Protein AF-A0A742GAX6-F1 (afdb_monomer_lite)

Organism: NCBI:txid224729

Sequence (116 aa):
PYIIIKHEAFSWLRDKNPEGYVVYYNQPGDSVDEFVYFFDMLSTYQILTEGKPIVLRHCHIHPNENAIHHFERAKKKYSTDWLLGEDERLFLKIDFDKTDKIVVEYNLEQIGMEQR

Structure (mmCIF, N/CA/C/O backbone):
data_AF-A0A742GAX6-F1
#
_entry.id   AF-A0A742GAX6-F1
#
loop_
_atom_site.group_PDB
_atom_site.id
_atom_site.type_symbol
_atom_site.label_atom_id
_atom_site.label_alt_id
_atom_site.label_comp_id
_atom_site.label_asym_id
_atom_site.label_entity_id
_atom_site.label_seq_id
_atom_site.pdbx_PDB_ins_code
_atom_site.Cartn_x
_atom_site.Cartn_y
_atom_site.Cartn_z
_atom_site.occupancy
_atom_site.B_iso_or_equiv
_atom_site.auth_seq_id
_atom_site.auth_comp_id
_atom_site.auth_asym_id
_atom_site.auth_atom_id
_atom_site.pdbx_PDB_model_num
ATOM 1 N N . PRO A 1 1 ? -2.054 0.344 -13.235 1.00 68.62 1 PRO A N 1
ATOM 2 C CA . PRO A 1 1 ? -3.439 -0.039 -12.848 1.00 68.62 1 PRO A CA 1
ATOM 3 C C . PRO A 1 1 ? -3.406 -0.732 -11.480 1.00 68.62 1 PRO A C 1
ATOM 5 O O . PRO A 1 1 ? -2.361 -1.281 -11.136 1.00 68.62 1 PRO A O 1
ATOM 8 N N . TYR A 1 2 ? -4.485 -0.696 -10.697 1.00 75.25 2 TYR A N 1
ATOM 9 C CA . TYR A 1 2 ? -4.526 -1.330 -9.374 1.00 75.25 2 TYR A CA 1
ATOM 10 C C . TYR A 1 2 ? -5.859 -2.041 -9.141 1.00 75.25 2 TYR A C 1
ATOM 12 O O . TYR A 1 2 ? -6.889 -1.641 -9.683 1.00 75.25 2 TYR A O 1
ATOM 20 N N . ILE A 1 3 ? -5.827 -3.102 -8.339 1.00 81.06 3 ILE A N 1
ATOM 21 C CA . ILE A 1 3 ? -7.019 -3.841 -7.912 1.00 81.06 3 ILE A CA 1
ATOM 22 C C . ILE A 1 3 ? -7.002 -3.895 -6.394 1.00 81.06 3 ILE A C 1
ATOM 24 O O . ILE A 1 3 ? -6.006 -4.305 -5.805 1.00 81.06 3 ILE A O 1
ATOM 28 N N . ILE A 1 4 ? -8.107 -3.496 -5.773 1.00 83.44 4 ILE A N 1
ATOM 29 C CA . ILE A 1 4 ? -8.282 -3.526 -4.322 1.00 83.44 4 ILE A CA 1
ATOM 30 C C . ILE A 1 4 ? -9.317 -4.591 -4.011 1.00 83.44 4 ILE A C 1
ATOM 32 O O . ILE A 1 4 ? -10.447 -4.527 -4.493 1.00 83.44 4 ILE A O 1
ATOM 36 N N . ILE A 1 5 ? -8.927 -5.568 -3.203 1.00 82.50 5 ILE A N 1
ATOM 37 C CA . ILE A 1 5 ? -9.797 -6.643 -2.746 1.00 82.50 5 ILE A CA 1
ATOM 38 C C . ILE A 1 5 ? -9.988 -6.471 -1.247 1.00 82.50 5 ILE A C 1
ATOM 40 O O . ILE A 1 5 ? -9.044 -6.618 -0.473 1.00 82.50 5 ILE A O 1
ATOM 44 N N . LYS A 1 6 ? -11.2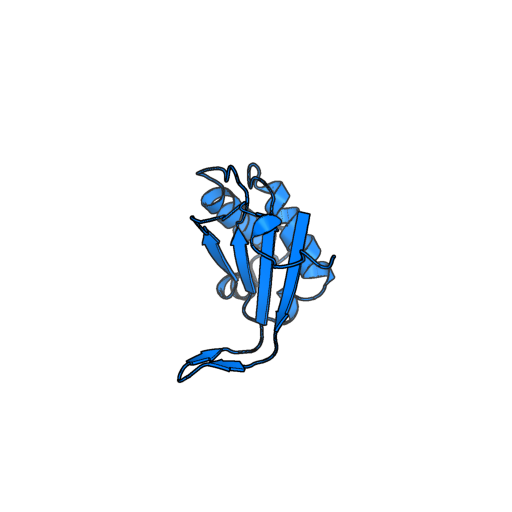18 -6.166 -0.837 1.00 84.75 6 LYS A N 1
ATOM 45 C CA . LYS A 1 6 ? -11.626 -6.249 0.564 1.00 84.75 6 LYS A CA 1
ATOM 46 C C . LYS A 1 6 ? -11.972 -7.696 0.879 1.00 84.75 6 LYS A C 1
ATOM 48 O O . LYS A 1 6 ? -12.739 -8.308 0.136 1.00 84.75 6 LYS A O 1
ATOM 53 N N . HIS A 1 7 ? -11.445 -8.222 1.974 1.00 81.94 7 HIS A N 1
ATOM 54 C CA . HIS A 1 7 ? -11.836 -9.535 2.468 1.00 81.94 7 HIS A CA 1
ATOM 55 C C . HIS A 1 7 ? -12.304 -9.445 3.915 1.00 81.94 7 HIS A C 1
ATOM 57 O O . HIS A 1 7 ? -11.761 -8.694 4.728 1.00 81.94 7 HIS A O 1
ATOM 63 N N . GLU A 1 8 ? -13.327 -10.230 4.232 1.00 83.25 8 GLU A N 1
ATOM 64 C CA . GLU A 1 8 ? -13.772 -10.414 5.607 1.00 83.25 8 GLU A CA 1
ATOM 65 C C . GLU A 1 8 ? -12.781 -11.299 6.370 1.00 83.25 8 GLU A C 1
ATOM 67 O O . GLU A 1 8 ? -11.874 -11.907 5.790 1.00 83.25 8 GLU A O 1
ATOM 72 N N . ALA A 1 9 ? -12.928 -11.340 7.692 1.00 84.25 9 ALA A N 1
ATOM 73 C CA . ALA A 1 9 ? -12.105 -12.199 8.524 1.00 84.25 9 ALA A CA 1
ATOM 74 C C . ALA A 1 9 ? -12.366 -13.662 8.150 1.00 84.25 9 ALA A C 1
ATOM 76 O O . ALA A 1 9 ? -13.510 -14.120 8.158 1.00 84.25 9 ALA A O 1
ATOM 77 N N . PHE A 1 10 ? -11.305 -14.403 7.842 1.00 80.19 10 PHE A N 1
ATOM 78 C CA . PHE A 1 10 ? -11.408 -15.810 7.482 1.00 80.19 10 PHE A CA 1
ATOM 79 C C . PHE A 1 10 ? -10.400 -16.637 8.272 1.00 80.19 10 PHE A C 1
ATOM 81 O O . PHE A 1 10 ? -9.269 -16.231 8.531 1.00 80.19 10 PHE A O 1
ATOM 88 N N . SER A 1 11 ? -10.815 -17.831 8.674 1.00 77.94 11 SER A N 1
ATOM 89 C CA . SER A 1 11 ? -9.922 -18.813 9.277 1.00 77.94 11 SER A CA 1
ATOM 90 C C . SER A 1 11 ? -9.574 -19.857 8.230 1.00 77.94 11 SER A C 1
ATOM 92 O O . SER A 1 11 ? -10.449 -20.626 7.825 1.00 77.94 11 SER A O 1
ATOM 94 N N . TRP A 1 12 ? -8.314 -19.893 7.799 1.00 70.06 12 TRP A N 1
ATOM 95 C CA . TRP A 1 12 ? -7.823 -20.970 6.947 1.00 70.06 12 TRP A CA 1
ATOM 96 C C . TRP A 1 12 ? -6.990 -21.922 7.796 1.00 70.06 12 TRP A C 1
ATOM 98 O O . TRP A 1 12 ? -5.981 -21.547 8.395 1.00 70.06 12 TRP A O 1
ATOM 108 N N . LEU A 1 13 ? -7.440 -23.171 7.879 1.00 77.62 13 LEU A N 1
ATOM 109 C CA . LEU A 1 13 ? -6.826 -24.209 8.702 1.00 77.62 13 LEU A CA 1
ATOM 110 C C . LEU A 1 13 ? -6.777 -23.838 10.206 1.00 77.62 13 LEU A C 1
ATOM 112 O O . LEU A 1 13 ? -7.780 -23.983 10.902 1.00 77.62 13 LEU A O 1
ATOM 116 N N . ARG A 1 14 ? -5.625 -23.370 10.711 1.00 69.81 14 ARG A N 1
ATOM 117 C CA . ARG A 1 14 ? -5.397 -22.921 12.101 1.00 69.81 14 ARG A CA 1
ATOM 118 C C . ARG A 1 14 ? -5.060 -21.424 12.187 1.00 69.81 14 ARG A C 1
ATOM 120 O O . ARG A 1 14 ? -4.900 -20.901 13.286 1.00 69.81 14 ARG A O 1
ATOM 127 N N . ASP A 1 15 ? -4.965 -20.746 11.048 1.00 71.31 15 ASP A N 1
ATOM 128 C CA . ASP A 1 15 ? -4.543 -19.355 10.964 1.00 71.31 15 ASP A CA 1
ATOM 129 C C . ASP A 1 15 ? -5.770 -18.442 10.848 1.00 71.31 15 ASP A C 1
ATOM 131 O O . ASP A 1 15 ? -6.576 -18.558 9.917 1.00 71.31 15 ASP A O 1
ATOM 135 N N . LYS A 1 16 ? -5.968 -17.580 11.852 1.00 75.00 16 LYS A N 1
ATOM 136 C CA . LYS A 1 16 ? -7.041 -16.580 11.845 1.00 75.00 16 LYS A CA 1
ATOM 137 C C . LYS A 1 16 ? -6.529 -15.343 11.126 1.00 75.00 16 LYS A C 1
ATOM 139 O O . LYS A 1 16 ? -5.778 -14.567 11.709 1.00 75.00 16 LYS A O 1
ATOM 144 N N . ASN A 1 17 ? -6.989 -15.152 9.897 1.00 78.38 17 ASN A N 1
ATOM 145 C CA . ASN A 1 17 ? -6.691 -13.960 9.127 1.00 78.38 17 ASN A CA 1
ATOM 146 C C . ASN A 1 17 ? -7.769 -12.909 9.431 1.00 78.38 17 ASN A C 1
ATOM 148 O O . ASN A 1 17 ? -8.955 -13.162 9.188 1.00 78.38 17 ASN A O 1
ATOM 152 N N . PRO A 1 18 ? -7.399 -11.763 10.029 1.00 78.38 18 PRO A N 1
ATOM 153 C CA . PRO A 1 18 ? -8.345 -10.684 10.292 1.00 78.38 18 PRO A CA 1
ATOM 154 C C . PRO A 1 18 ? -8.887 -10.111 8.977 1.00 78.38 18 PRO A C 1
ATOM 156 O O . PRO A 1 18 ? -8.292 -10.297 7.920 1.00 78.38 18 PRO A O 1
ATOM 159 N N . GLU A 1 19 ? -10.016 -9.407 9.038 1.00 84.25 19 GLU A N 1
ATOM 160 C CA . GLU A 1 19 ? -10.512 -8.655 7.883 1.00 84.25 19 GLU A CA 1
ATOM 161 C C . GLU A 1 19 ? -9.486 -7.608 7.436 1.00 84.25 19 GLU A C 1
ATOM 163 O O . GLU A 1 19 ? -8.786 -7.015 8.264 1.00 84.25 19 GLU A O 1
ATOM 168 N N . GLY A 1 20 ? -9.394 -7.377 6.132 1.00 85.31 20 GLY A N 1
ATOM 169 C CA . GLY A 1 20 ? -8.325 -6.564 5.578 1.00 85.31 20 GLY A CA 1
ATOM 170 C C . GLY A 1 20 ? -8.493 -6.251 4.103 1.00 85.31 20 GLY A C 1
ATOM 171 O O . GLY A 1 20 ? -9.524 -6.530 3.479 1.00 85.31 20 GLY A O 1
ATOM 172 N N . TYR A 1 21 ? -7.447 -5.645 3.560 1.00 83.44 21 TYR A N 1
ATOM 173 C CA . TYR A 1 21 ? -7.369 -5.247 2.166 1.00 83.44 21 TYR A CA 1
ATOM 174 C C . TYR A 1 21 ? -6.143 -5.872 1.512 1.00 83.44 21 TYR A C 1
ATOM 176 O O . TYR A 1 21 ? -5.038 -5.801 2.040 1.00 83.44 21 TYR A O 1
ATOM 184 N N . VAL A 1 22 ? -6.323 -6.442 0.326 1.00 81.62 22 VAL A N 1
ATOM 185 C CA . VAL A 1 22 ? -5.220 -6.866 -0.539 1.00 81.62 22 VAL A CA 1
ATOM 186 C C . VAL A 1 22 ? -5.228 -5.975 -1.763 1.00 81.62 22 VAL A C 1
ATOM 188 O O . VAL A 1 22 ? -6.223 -5.919 -2.488 1.00 81.62 22 VAL A O 1
ATOM 191 N N . VAL A 1 23 ? -4.124 -5.273 -1.993 1.00 82.12 23 VAL A N 1
ATOM 192 C CA . VAL A 1 23 ? -3.979 -4.384 -3.140 1.00 82.12 23 VAL A CA 1
ATOM 193 C C . VAL A 1 23 ? -2.947 -4.943 -4.098 1.00 82.12 23 VAL A C 1
ATOM 195 O O . VAL A 1 23 ? -1.772 -5.055 -3.763 1.00 82.12 23 VAL A O 1
ATOM 198 N N . TYR A 1 24 ? -3.387 -5.258 -5.311 1.00 81.81 24 TYR A N 1
ATOM 199 C CA . TYR A 1 24 ? -2.502 -5.618 -6.409 1.00 81.81 24 TYR A CA 1
ATOM 200 C C . TYR A 1 24 ? -2.089 -4.350 -7.133 1.00 81.81 24 TYR A C 1
ATOM 202 O O . TYR A 1 24 ? -2.892 -3.710 -7.819 1.00 81.81 24 TYR A O 1
ATOM 210 N N . TYR A 1 25 ? -0.828 -3.987 -6.956 1.00 81.31 25 TYR A N 1
ATOM 211 C CA . TYR A 1 25 ? -0.236 -2.804 -7.544 1.00 81.31 25 TYR A CA 1
ATOM 212 C C . TYR A 1 25 ? 0.557 -3.207 -8.789 1.00 81.31 25 TYR A C 1
ATOM 214 O O . TYR A 1 25 ? 1.589 -3.871 -8.699 1.00 81.31 25 TYR A O 1
ATOM 222 N N . ASN A 1 26 ? 0.047 -2.824 -9.962 1.00 78.50 26 ASN A N 1
ATOM 223 C CA . ASN A 1 26 ? 0.660 -3.094 -11.264 1.00 78.50 26 ASN A CA 1
ATOM 224 C C . ASN A 1 26 ? 1.164 -1.789 -11.900 1.00 78.50 26 ASN A C 1
ATOM 226 O O . ASN A 1 26 ? 0.724 -1.399 -12.981 1.00 78.50 26 ASN A O 1
ATOM 230 N N . GLN A 1 27 ? 2.005 -1.055 -11.177 1.00 78.19 27 GLN A N 1
ATOM 231 C CA . GLN A 1 27 ? 2.772 0.078 -11.704 1.00 78.19 27 GLN A CA 1
ATOM 232 C C . GLN A 1 27 ? 4.261 -0.195 -11.465 1.00 78.19 27 GLN A C 1
ATOM 234 O O . GLN A 1 27 ? 4.574 -0.934 -10.531 1.00 78.19 27 GLN A O 1
ATOM 239 N N . PRO A 1 28 ? 5.172 0.379 -12.268 1.00 75.38 28 PRO A N 1
ATOM 240 C CA . PRO A 1 28 ? 6.605 0.076 -12.210 1.00 75.38 28 PRO A CA 1
ATOM 241 C C . PRO A 1 28 ? 7.275 0.465 -10.882 1.00 75.38 28 PRO A C 1
ATOM 243 O O . PRO A 1 28 ? 8.342 -0.063 -10.561 1.00 75.38 28 PRO A O 1
ATOM 246 N N . GLY A 1 29 ? 6.655 1.352 -10.092 1.00 75.44 29 GLY A N 1
ATOM 247 C CA . GLY A 1 29 ? 7.220 1.832 -8.829 1.00 75.44 29 GLY A CA 1
ATOM 248 C C . GLY A 1 29 ? 8.484 2.663 -9.047 1.00 75.44 29 GLY A C 1
ATOM 249 O O . GLY A 1 29 ? 9.407 2.629 -8.228 1.00 75.44 29 GLY A O 1
ATOM 250 N N . ASP A 1 30 ? 8.546 3.368 -10.175 1.00 79.56 30 ASP A N 1
ATOM 251 C CA . ASP A 1 30 ? 9.740 4.088 -10.611 1.00 79.56 30 ASP A CA 1
ATOM 252 C C . ASP A 1 30 ? 9.918 5.403 -9.849 1.00 79.56 30 ASP A C 1
ATOM 254 O O . ASP A 1 30 ? 11.033 5.884 -9.671 1.00 79.56 30 ASP A O 1
ATOM 258 N N . SER A 1 31 ? 8.822 5.961 -9.329 1.00 82.12 31 SER A N 1
ATOM 259 C CA . SER A 1 31 ? 8.833 7.242 -8.630 1.00 82.12 31 SER A CA 1
ATOM 260 C C . SER A 1 31 ? 8.109 7.199 -7.287 1.00 82.12 31 SER A C 1
ATOM 262 O O . SER A 1 31 ? 7.074 6.561 -7.118 1.00 82.12 31 SER A O 1
ATOM 264 N N . VAL A 1 32 ? 8.634 7.965 -6.326 1.00 84.25 32 VAL A N 1
ATOM 265 C CA . VAL A 1 32 ? 8.025 8.170 -4.997 1.00 84.25 32 VAL A CA 1
ATOM 266 C C . VAL A 1 32 ? 6.617 8.759 -5.123 1.00 84.25 32 VAL A C 1
ATOM 268 O O . VAL A 1 32 ? 5.712 8.355 -4.400 1.00 84.25 32 VAL A O 1
ATOM 271 N N . ASP A 1 33 ? 6.424 9.693 -6.055 1.00 84.06 33 ASP A N 1
ATOM 272 C CA . ASP A 1 33 ? 5.142 10.370 -6.260 1.00 84.06 33 ASP A CA 1
ATOM 273 C C . ASP A 1 33 ? 4.023 9.400 -6.667 1.00 84.06 33 ASP A C 1
ATOM 275 O O . ASP A 1 33 ? 2.902 9.548 -6.194 1.00 84.06 33 ASP A O 1
ATOM 279 N N . GLU A 1 34 ? 4.311 8.346 -7.440 1.00 83.62 34 GLU A N 1
ATOM 280 C CA . GLU A 1 34 ? 3.299 7.340 -7.804 1.00 83.62 34 GLU A CA 1
ATOM 281 C C . GLU A 1 34 ? 2.699 6.646 -6.575 1.00 83.62 34 GLU A C 1
ATOM 283 O O . GLU A 1 34 ? 1.496 6.380 -6.517 1.00 83.62 34 GLU A O 1
ATOM 288 N N . PHE A 1 35 ? 3.534 6.367 -5.573 1.00 83.56 35 PHE A N 1
ATOM 289 C CA . PHE A 1 35 ? 3.091 5.783 -4.313 1.00 83.56 35 PHE A CA 1
ATOM 290 C C . PHE A 1 35 ? 2.348 6.803 -3.442 1.00 83.56 35 PHE A C 1
ATOM 292 O O . PHE A 1 35 ? 1.386 6.436 -2.774 1.00 83.56 35 PHE A O 1
ATOM 299 N N . VAL A 1 36 ? 2.732 8.084 -3.486 1.00 84.62 36 VAL A N 1
ATOM 300 C CA . VAL A 1 36 ? 2.001 9.174 -2.811 1.00 84.62 36 VAL A CA 1
ATOM 301 C C . VAL A 1 36 ? 0.583 9.298 -3.371 1.00 84.62 36 VAL A C 1
ATOM 303 O O . VAL A 1 36 ? -0.368 9.299 -2.593 1.00 84.62 36 VAL A O 1
ATOM 306 N N . TYR A 1 37 ? 0.419 9.304 -4.699 1.00 84.69 37 TYR A N 1
ATOM 307 C CA . TYR A 1 37 ? -0.904 9.289 -5.338 1.00 84.69 37 TYR A CA 1
ATOM 308 C C . TYR A 1 37 ? -1.712 8.045 -4.965 1.00 84.69 37 TYR A C 1
ATOM 310 O O . TYR A 1 37 ? -2.923 8.113 -4.763 1.00 84.69 37 TYR A O 1
ATOM 318 N N . PHE A 1 38 ? -1.050 6.895 -4.860 1.00 82.75 38 PHE A N 1
ATOM 319 C CA . PHE A 1 38 ? -1.703 5.671 -4.425 1.00 82.75 38 PHE A CA 1
ATOM 320 C C . PHE A 1 38 ? -2.222 5.770 -2.980 1.00 82.75 38 PHE A C 1
ATOM 322 O O . PHE A 1 38 ? -3.358 5.375 -2.717 1.00 82.75 38 PHE A O 1
ATOM 329 N N . PHE A 1 39 ? -1.441 6.335 -2.055 1.00 82.50 39 PHE A N 1
ATOM 330 C CA . PHE A 1 39 ? -1.896 6.573 -0.682 1.00 82.50 39 PHE A CA 1
ATOM 331 C C . PHE A 1 39 ? -3.038 7.584 -0.613 1.00 82.50 39 PHE A C 1
ATOM 333 O O . PHE A 1 39 ? -4.009 7.336 0.096 1.00 82.50 39 PHE A O 1
ATOM 340 N N . ASP A 1 40 ? -2.969 8.665 -1.388 1.00 82.75 40 ASP A N 1
ATOM 341 C CA . ASP A 1 40 ? -4.053 9.647 -1.491 1.00 82.75 40 ASP A CA 1
ATOM 342 C C . ASP A 1 40 ? -5.372 8.998 -1.926 1.00 82.75 40 ASP A C 1
ATOM 344 O O . ASP A 1 40 ? -6.436 9.194 -1.328 1.00 82.75 40 ASP A O 1
ATOM 348 N N . MET A 1 41 ? -5.276 8.100 -2.902 1.00 82.81 41 MET A N 1
ATOM 349 C CA . MET A 1 41 ? -6.419 7.333 -3.348 1.00 82.81 41 MET A CA 1
ATOM 350 C C . MET A 1 41 ? -6.937 6.401 -2.242 1.00 82.81 41 MET A C 1
ATOM 352 O O . MET A 1 41 ? -8.138 6.381 -1.982 1.00 82.81 41 MET A O 1
ATOM 356 N N . LEU A 1 42 ? -6.071 5.643 -1.554 1.00 81.94 42 LEU A N 1
ATOM 357 C CA . LEU A 1 42 ? -6.495 4.790 -0.432 1.00 81.94 42 LEU A CA 1
ATOM 358 C C . LEU A 1 42 ? -7.157 5.600 0.696 1.00 81.94 42 LEU A C 1
ATOM 360 O O . LEU A 1 42 ? -8.107 5.122 1.320 1.00 81.94 42 LEU A O 1
ATOM 364 N N . SER A 1 43 ? -6.673 6.820 0.935 1.00 80.81 43 SER A N 1
ATOM 365 C CA . SER A 1 43 ? -7.255 7.777 1.879 1.00 80.81 43 SER A CA 1
ATOM 366 C C . SER A 1 43 ? -8.662 8.193 1.450 1.00 80.81 43 SER A C 1
ATOM 368 O O . SER A 1 43 ? -9.596 8.150 2.25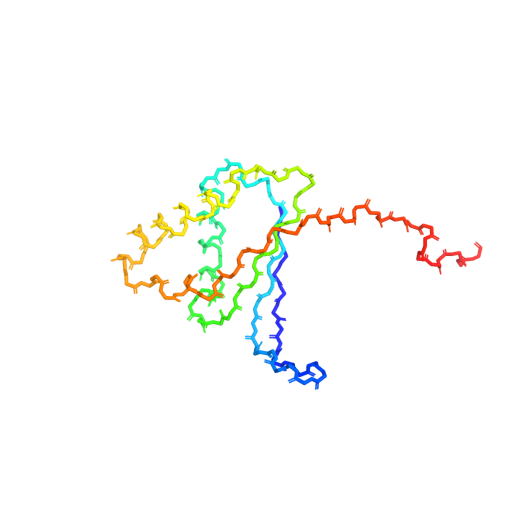0 1.00 80.81 43 SER A O 1
ATOM 370 N N . THR A 1 44 ? -8.848 8.481 0.158 1.00 82.81 44 THR A N 1
ATOM 371 C CA . THR A 1 44 ? -10.149 8.840 -0.430 1.00 82.81 44 THR A CA 1
ATOM 372 C C . THR A 1 44 ? -11.202 7.745 -0.227 1.00 82.81 44 THR A C 1
ATOM 374 O O . THR A 1 44 ? -12.362 8.047 0.045 1.00 82.81 44 THR A O 1
ATOM 377 N N . TYR A 1 45 ? -10.811 6.468 -0.288 1.00 79.31 45 TYR A N 1
ATOM 378 C CA . TYR A 1 45 ? -11.708 5.339 -0.002 1.00 79.31 45 TYR A CA 1
ATOM 379 C C . TYR A 1 45 ? -11.849 5.009 1.494 1.00 79.31 45 TYR A C 1
ATOM 381 O O . TYR A 1 45 ? -12.448 3.990 1.831 1.00 79.31 45 TYR A O 1
ATOM 389 N N . GLN A 1 46 ? -11.289 5.827 2.392 1.00 77.06 46 GLN A N 1
ATOM 390 C CA . GLN A 1 46 ? -11.228 5.597 3.844 1.00 77.06 46 GLN A CA 1
ATOM 391 C C . GLN A 1 46 ? -10.521 4.291 4.256 1.00 77.06 46 GLN A C 1
ATOM 393 O O . GLN A 1 46 ? -10.564 3.900 5.422 1.00 77.06 46 GLN A O 1
ATOM 398 N N . ILE A 1 47 ? -9.801 3.647 3.332 1.00 79.88 47 ILE A N 1
ATOM 399 C CA . ILE A 1 47 ? -9.103 2.377 3.566 1.00 79.88 47 ILE A CA 1
ATOM 400 C C . ILE A 1 47 ? -7.954 2.577 4.561 1.00 79.88 47 ILE A C 1
ATOM 402 O O . ILE A 1 47 ? -7.757 1.749 5.450 1.00 79.88 47 ILE A O 1
ATOM 406 N N . LEU A 1 48 ? -7.222 3.694 4.444 1.00 73.75 48 LEU A N 1
ATOM 407 C CA . LEU A 1 48 ? -6.176 4.058 5.408 1.00 73.75 48 LEU A CA 1
ATOM 408 C C . LEU A 1 48 ? -6.770 4.345 6.792 1.00 73.75 48 LEU A C 1
ATOM 410 O O . LEU A 1 48 ? -6.222 3.898 7.794 1.00 73.75 48 LEU A O 1
ATOM 414 N N . THR A 1 49 ? -7.912 5.033 6.854 1.00 71.25 49 THR A N 1
ATOM 415 C CA . THR A 1 49 ? -8.558 5.450 8.110 1.00 71.25 49 THR A CA 1
ATOM 416 C C . THR A 1 49 ? -9.215 4.291 8.865 1.00 71.25 49 THR A C 1
ATOM 418 O O . THR A 1 49 ? -9.299 4.329 10.089 1.00 71.25 49 THR A O 1
ATOM 421 N N . GLU A 1 50 ? -9.644 3.228 8.175 1.00 71.75 50 GLU A N 1
ATOM 422 C CA . GLU A 1 50 ? -10.212 2.031 8.816 1.00 71.75 50 GLU A CA 1
ATOM 423 C C . GLU A 1 50 ? -9.205 1.278 9.705 1.00 71.75 50 GLU A C 1
ATOM 425 O O . GLU A 1 50 ? -9.608 0.437 10.511 1.00 71.75 50 GLU A O 1
ATOM 430 N N . GLY A 1 51 ? -7.899 1.547 9.572 1.00 69.50 51 GLY A N 1
ATOM 431 C CA . GLY A 1 51 ? -6.862 0.943 10.414 1.00 69.50 51 GLY A CA 1
ATOM 432 C C . GLY A 1 51 ? -6.772 -0.582 10.284 1.00 69.50 51 GLY A C 1
ATOM 433 O O . GLY A 1 51 ? -6.270 -1.257 11.194 1.00 69.50 51 GLY A O 1
ATOM 434 N N . LYS A 1 52 ? -7.282 -1.131 9.178 1.00 78.75 52 LYS A N 1
ATOM 435 C CA . LYS A 1 52 ? -7.234 -2.554 8.832 1.00 78.75 52 LYS A CA 1
ATOM 436 C C . LYS A 1 52 ? -5.887 -2.903 8.194 1.00 78.75 52 LYS A C 1
ATOM 438 O O . LYS A 1 52 ? -5.239 -2.020 7.637 1.00 78.75 52 LYS A O 1
ATOM 443 N N . PRO A 1 53 ? -5.431 -4.161 8.294 1.00 77.19 53 PRO A N 1
ATOM 444 C CA . PRO A 1 53 ? -4.225 -4.598 7.605 1.00 77.19 53 PRO A CA 1
ATOM 445 C C . PRO A 1 53 ? -4.399 -4.473 6.091 1.00 77.19 53 PRO A C 1
ATOM 447 O O . PRO A 1 53 ? -5.427 -4.877 5.538 1.00 77.19 53 PRO A O 1
ATOM 450 N N . ILE A 1 54 ? -3.389 -3.903 5.436 1.00 80.06 54 ILE A N 1
ATOM 451 C CA . ILE A 1 54 ? -3.351 -3.732 3.985 1.00 80.06 54 ILE A CA 1
ATOM 452 C C . ILE A 1 54 ? -2.113 -4.461 3.478 1.00 80.06 54 ILE A C 1
ATOM 454 O O . ILE A 1 54 ? -0.996 -4.142 3.869 1.00 80.06 54 ILE A O 1
ATOM 458 N N . VAL A 1 55 ? -2.296 -5.431 2.594 1.00 79.69 55 VAL A N 1
ATOM 459 C CA . VAL A 1 55 ? -1.185 -6.138 1.956 1.00 79.69 55 VAL A CA 1
ATOM 460 C C . VAL A 1 55 ? -1.047 -5.606 0.543 1.00 79.69 55 VAL A C 1
ATOM 462 O O . VAL A 1 55 ? -1.934 -5.815 -0.290 1.00 79.69 55 VAL A O 1
ATOM 465 N N . LEU A 1 56 ? 0.049 -4.906 0.270 1.00 78.69 56 LEU A N 1
ATOM 466 C CA . LEU A 1 56 ? 0.357 -4.427 -1.068 1.00 78.69 56 LEU A CA 1
ATOM 467 C C . LEU A 1 56 ? 1.234 -5.451 -1.785 1.00 78.69 56 LEU A C 1
ATOM 469 O O . LEU A 1 56 ? 2.387 -5.664 -1.418 1.00 78.69 56 LEU A O 1
ATOM 473 N N . ARG A 1 57 ? 0.675 -6.069 -2.826 1.00 77.12 57 ARG A N 1
ATOM 474 C CA . ARG A 1 57 ? 1.378 -7.001 -3.709 1.00 77.12 57 ARG A CA 1
ATOM 475 C C . ARG A 1 57 ? 1.813 -6.274 -4.962 1.00 77.12 57 ARG A C 1
ATOM 477 O O . ARG A 1 57 ? 0.982 -5.840 -5.764 1.00 77.12 57 ARG A O 1
ATOM 484 N N . HIS A 1 58 ? 3.120 -6.139 -5.121 1.00 73.56 58 HIS A N 1
ATOM 485 C CA . HIS A 1 58 ? 3.700 -5.513 -6.297 1.00 73.56 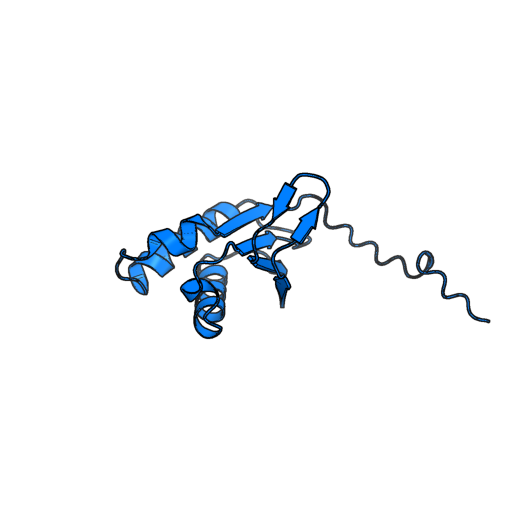58 HIS A CA 1
ATOM 486 C C . HIS A 1 58 ? 3.842 -6.555 -7.416 1.00 73.56 58 HIS A C 1
ATOM 488 O O . HIS A 1 58 ? 4.698 -7.433 -7.342 1.00 73.56 58 HIS A O 1
ATOM 494 N N . CYS A 1 59 ? 2.990 -6.473 -8.443 1.00 65.75 59 CYS A N 1
ATOM 495 C CA . CYS A 1 59 ? 2.905 -7.453 -9.535 1.00 65.75 59 CYS A CA 1
ATOM 496 C C . CYS A 1 59 ? 3.276 -6.847 -10.901 1.00 65.75 59 CYS A C 1
ATOM 498 O O . CYS A 1 59 ? 2.604 -7.115 -11.896 1.00 65.75 59 CYS A O 1
ATOM 500 N N . HIS A 1 60 ? 4.323 -6.017 -10.961 1.00 68.94 60 HIS A N 1
ATOM 501 C CA . HIS A 1 60 ? 4.805 -5.441 -12.220 1.00 68.94 60 HIS A CA 1
ATOM 502 C C . HIS A 1 60 ? 5.907 -6.299 -12.859 1.00 68.94 60 HIS A C 1
ATOM 504 O O . HIS A 1 60 ? 6.877 -6.633 -12.191 1.00 68.94 60 HIS A O 1
ATOM 510 N N . ILE A 1 61 ? 5.782 -6.618 -14.155 1.00 61.09 61 ILE A N 1
ATOM 511 C CA . ILE A 1 61 ? 6.659 -7.543 -14.917 1.00 61.09 61 ILE A CA 1
ATOM 512 C C . ILE A 1 61 ? 8.139 -7.113 -14.881 1.00 61.09 61 ILE A C 1
ATOM 514 O O . ILE A 1 61 ? 9.041 -7.943 -14.870 1.00 61.09 61 ILE A O 1
ATOM 518 N N . HIS A 1 62 ? 8.375 -5.803 -14.804 1.00 63.19 62 HIS A N 1
ATOM 519 C CA . HIS A 1 62 ? 9.685 -5.194 -14.572 1.00 63.19 62 HIS A CA 1
ATOM 520 C C . HIS A 1 62 ? 9.599 -4.269 -13.356 1.00 63.19 62 HIS A C 1
ATOM 522 O O . HIS A 1 62 ? 9.364 -3.071 -13.530 1.00 63.19 62 HIS A O 1
ATOM 528 N N . PRO A 1 63 ? 9.653 -4.797 -12.128 1.00 67.69 63 PRO A N 1
ATOM 529 C CA . PRO A 1 63 ? 9.571 -3.958 -10.948 1.00 67.69 63 PRO A CA 1
ATOM 530 C C . PRO A 1 63 ? 10.907 -3.234 -10.782 1.00 67.69 63 PRO A C 1
ATOM 532 O O . PRO A 1 63 ? 11.964 -3.865 -10.882 1.00 67.69 63 PRO A O 1
ATOM 535 N N . ASN A 1 64 ? 10.886 -1.925 -10.525 1.00 69.50 64 ASN A N 1
ATOM 536 C CA . ASN A 1 64 ? 12.125 -1.211 -10.225 1.00 69.50 64 ASN A CA 1
ATOM 537 C C . ASN A 1 64 ? 12.770 -1.840 -8.970 1.00 69.50 64 ASN A C 1
ATOM 539 O O . ASN A 1 64 ? 12.093 -2.110 -7.973 1.00 69.50 64 ASN A O 1
ATOM 543 N N . GLU A 1 65 ? 14.079 -2.098 -9.000 1.00 71.50 65 GLU A N 1
ATOM 544 C CA . GLU A 1 65 ? 14.815 -2.654 -7.854 1.00 71.50 65 GLU A CA 1
ATOM 545 C C . GLU A 1 65 ? 14.663 -1.771 -6.607 1.00 71.50 65 GLU A C 1
ATOM 547 O O . GLU A 1 65 ? 14.576 -2.279 -5.488 1.00 71.50 65 GLU A O 1
ATOM 552 N N . ASN A 1 66 ? 14.505 -0.462 -6.818 1.00 76.12 66 ASN A N 1
ATOM 553 C CA . ASN A 1 66 ? 14.301 0.542 -5.782 1.00 76.12 66 ASN A CA 1
ATOM 554 C C . ASN A 1 66 ? 12.829 0.804 -5.437 1.00 76.12 66 ASN A C 1
ATOM 556 O O . ASN A 1 66 ? 12.557 1.707 -4.647 1.00 76.12 66 ASN A O 1
ATOM 560 N N . ALA A 1 67 ? 11.872 0.028 -5.959 1.00 74.50 67 ALA A N 1
ATOM 561 C CA . ALA A 1 67 ? 10.447 0.228 -5.673 1.00 74.50 67 ALA A CA 1
ATOM 562 C C . ALA A 1 67 ? 10.139 0.185 -4.165 1.00 74.50 67 ALA A C 1
ATOM 564 O O . ALA A 1 67 ? 9.362 0.999 -3.676 1.00 74.50 67 ALA A O 1
ATOM 565 N N . ILE A 1 68 ? 10.812 -0.692 -3.407 1.00 77.62 68 ILE A N 1
ATOM 566 C CA . ILE A 1 68 ? 10.699 -0.756 -1.938 1.00 77.62 68 ILE A CA 1
ATOM 567 C C . ILE A 1 68 ? 11.189 0.554 -1.304 1.00 77.62 68 ILE A C 1
ATOM 569 O O . ILE A 1 68 ? 10.527 1.127 -0.443 1.00 77.62 68 ILE A O 1
ATOM 573 N N . HIS A 1 69 ? 12.333 1.075 -1.758 1.00 81.06 69 HIS A N 1
ATOM 574 C CA . HIS A 1 69 ? 12.874 2.342 -1.265 1.00 81.06 69 HIS A CA 1
ATOM 575 C C . HIS A 1 69 ? 11.966 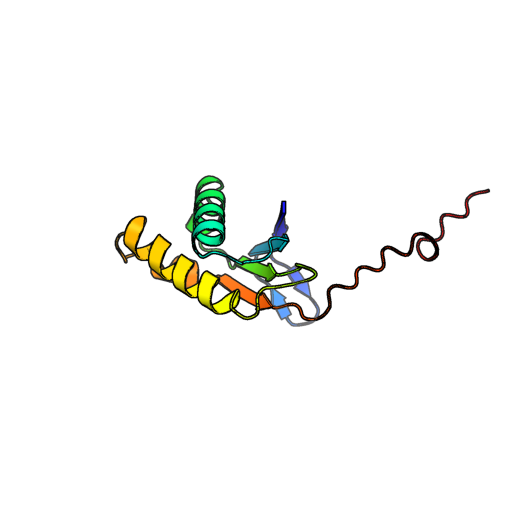3.527 -1.611 1.00 81.06 69 HIS A C 1
ATOM 577 O O . HIS A 1 69 ? 11.798 4.437 -0.796 1.00 81.06 69 HIS A O 1
ATOM 583 N N . HIS A 1 70 ? 11.368 3.528 -2.803 1.00 83.06 70 HIS A N 1
ATOM 584 C CA . HIS A 1 70 ? 10.396 4.539 -3.209 1.00 83.06 70 HIS A CA 1
ATOM 585 C C . HIS A 1 70 ? 9.116 4.463 -2.382 1.00 83.06 70 HIS A C 1
ATOM 587 O O . HIS A 1 70 ? 8.625 5.506 -1.954 1.00 83.06 70 HIS A O 1
ATOM 593 N N . PHE A 1 71 ? 8.634 3.256 -2.095 1.00 81.38 71 PHE A N 1
ATOM 594 C CA . PHE A 1 71 ? 7.478 3.015 -1.240 1.00 81.38 71 PHE A CA 1
ATOM 595 C C . PHE A 1 71 ? 7.710 3.526 0.187 1.00 81.38 71 PHE A C 1
ATOM 597 O O . PHE A 1 71 ? 6.915 4.315 0.693 1.00 81.38 71 PHE A O 1
ATOM 604 N N . GLU A 1 72 ? 8.839 3.181 0.809 1.00 81.12 72 GLU A N 1
ATOM 605 C CA . GLU A 1 72 ? 9.189 3.662 2.154 1.00 81.12 72 GLU A CA 1
ATOM 606 C C . GLU A 1 72 ? 9.359 5.190 2.197 1.00 81.12 72 GLU A C 1
ATOM 608 O O . GLU A 1 72 ? 8.856 5.865 3.102 1.00 81.12 72 GLU A O 1
ATOM 613 N N . ARG A 1 73 ? 9.999 5.780 1.176 1.00 85.00 73 ARG A N 1
ATOM 614 C CA . ARG A 1 73 ? 10.089 7.246 1.049 1.00 85.00 73 ARG A CA 1
ATOM 615 C C . ARG A 1 73 ? 8.717 7.886 0.874 1.00 85.00 73 ARG A C 1
ATOM 617 O O . ARG A 1 73 ? 8.494 8.960 1.427 1.00 85.00 73 ARG A O 1
ATOM 624 N N . ALA A 1 74 ? 7.817 7.250 0.132 1.00 84.88 74 ALA A N 1
ATOM 625 C CA . ALA A 1 74 ? 6.467 7.747 -0.085 1.00 84.88 74 ALA A CA 1
ATOM 626 C C . ALA A 1 74 ? 5.629 7.674 1.189 1.00 84.88 74 ALA A C 1
ATOM 628 O O . ALA A 1 74 ? 4.952 8.650 1.488 1.00 84.88 74 ALA A O 1
ATOM 629 N N . LYS A 1 75 ? 5.741 6.596 1.983 1.00 83.19 75 LYS A N 1
ATOM 630 C CA . LYS A 1 75 ? 5.110 6.503 3.314 1.00 83.19 75 LYS A CA 1
ATOM 631 C C . LYS A 1 75 ? 5.551 7.672 4.182 1.00 83.19 75 LYS A C 1
ATOM 6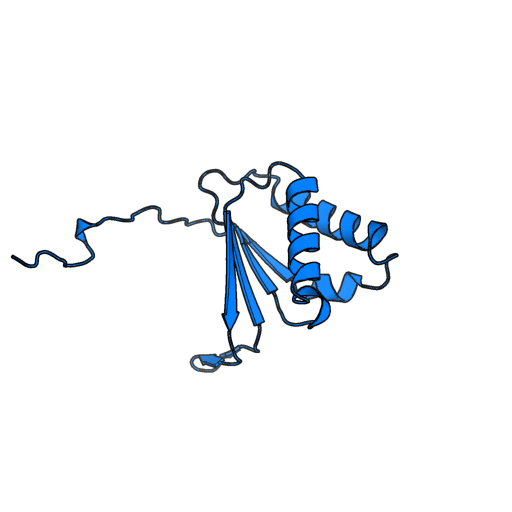33 O O . LYS A 1 75 ? 4.719 8.413 4.687 1.00 83.19 75 LYS A O 1
ATOM 638 N N . LYS A 1 76 ? 6.864 7.905 4.279 1.00 81.62 76 LYS A N 1
ATOM 639 C CA . LYS A 1 76 ? 7.407 9.010 5.079 1.00 81.62 76 LYS A CA 1
ATOM 640 C C . LYS A 1 76 ? 6.959 10.381 4.567 1.00 81.62 76 LYS A C 1
ATOM 642 O O . LYS A 1 76 ? 6.603 11.241 5.371 1.00 81.62 76 LYS A O 1
ATOM 647 N N . LYS A 1 77 ? 6.977 10.584 3.245 1.00 84.44 77 LYS A N 1
ATOM 648 C CA . LYS A 1 77 ? 6.541 11.831 2.602 1.00 84.44 77 LYS A CA 1
ATOM 649 C C . LYS A 1 77 ? 5.058 12.078 2.875 1.00 84.44 77 LYS A C 1
ATOM 651 O O . LYS A 1 77 ? 4.731 13.131 3.394 1.00 84.44 77 LYS A O 1
ATOM 656 N N . TYR A 1 78 ? 4.197 11.093 2.635 1.00 81.81 78 TYR A N 1
ATOM 657 C CA . TYR A 1 78 ? 2.757 11.196 2.869 1.00 81.81 78 TYR A CA 1
ATOM 658 C C . TYR A 1 78 ? 2.421 11.412 4.355 1.00 81.81 78 TYR A C 1
ATOM 660 O O . TYR A 1 78 ? 1.631 12.293 4.679 1.00 81.81 78 TYR A O 1
ATOM 668 N N . SER A 1 79 ? 3.079 10.698 5.278 1.00 77.81 79 SER A N 1
ATOM 669 C CA . SER A 1 79 ? 2.902 10.910 6.725 1.00 77.81 79 SER A CA 1
ATOM 670 C C . SER A 1 79 ? 3.307 12.313 7.181 1.00 77.81 79 SER A C 1
ATOM 672 O O . SER A 1 79 ? 2.661 12.892 8.051 1.00 77.81 79 SER A O 1
ATOM 674 N N . THR A 1 80 ? 4.380 12.862 6.605 1.00 79.31 80 THR A N 1
ATOM 675 C CA . THR A 1 80 ? 4.881 14.198 6.962 1.00 79.31 80 THR A CA 1
ATOM 676 C C . THR A 1 80 ? 4.007 15.299 6.366 1.00 79.31 80 THR A C 1
ATOM 678 O O . THR A 1 80 ? 3.694 16.268 7.049 1.00 79.31 80 THR A O 1
ATOM 681 N N . ASP A 1 81 ? 3.630 15.147 5.097 1.00 75.94 81 ASP A N 1
ATOM 682 C CA . ASP A 1 81 ? 2.945 16.173 4.308 1.00 75.94 81 ASP A CA 1
ATOM 683 C C . ASP A 1 81 ? 1.441 16.228 4.614 1.00 75.94 81 ASP A C 1
ATOM 685 O O . ASP A 1 81 ? 0.869 17.309 4.712 1.00 75.94 81 ASP A O 1
ATOM 689 N N . TRP A 1 82 ? 0.809 15.069 4.839 1.00 68.56 82 TRP A N 1
ATOM 690 C CA . TRP A 1 82 ? -0.647 14.965 4.979 1.00 68.56 82 TRP A CA 1
ATOM 691 C C . TRP A 1 82 ? -1.129 14.688 6.409 1.00 68.56 82 TRP A C 1
ATOM 693 O O . TRP A 1 82 ? -2.215 15.116 6.788 1.00 68.56 82 TRP A O 1
ATOM 703 N N . LEU A 1 83 ? -0.336 13.974 7.216 1.00 63.66 83 LEU A N 1
ATOM 704 C CA . LEU A 1 83 ? -0.743 13.499 8.551 1.00 63.66 83 LEU A CA 1
ATOM 705 C C . LEU A 1 83 ? 0.014 14.182 9.697 1.00 63.66 83 LEU A C 1
ATOM 707 O O . LEU A 1 83 ? -0.091 13.740 10.840 1.00 63.66 83 LEU A O 1
ATOM 711 N N . LEU A 1 84 ? 0.799 15.227 9.397 1.00 65.69 84 LEU A N 1
ATOM 712 C CA . LEU A 1 84 ? 1.586 16.006 10.366 1.00 65.69 84 LEU A CA 1
ATOM 713 C C . LEU A 1 84 ? 2.453 15.141 11.311 1.00 65.69 84 LEU A C 1
ATOM 715 O O . LEU A 1 84 ? 2.816 15.573 12.403 1.00 65.69 84 LEU A O 1
ATOM 719 N N . GLY A 1 85 ? 2.805 13.919 10.892 1.00 59.88 85 GLY A N 1
ATOM 720 C CA . GLY A 1 85 ? 3.574 12.963 11.692 1.00 59.88 85 GLY A CA 1
ATOM 721 C C . GLY A 1 85 ? 2.795 12.202 12.776 1.00 59.88 85 GLY A C 1
ATOM 722 O O . GLY A 1 85 ? 3.416 11.450 13.520 1.00 59.88 85 GLY A O 1
ATOM 723 N N . GLU A 1 86 ? 1.469 12.339 12.885 1.00 54.97 86 GLU A N 1
ATOM 724 C CA . GLU A 1 86 ? 0.690 11.645 13.930 1.00 54.97 86 GLU A CA 1
ATOM 725 C C . GLU A 1 86 ? 0.274 10.215 13.540 1.00 54.97 86 GLU A C 1
ATOM 727 O O . GLU A 1 86 ? 0.162 9.345 14.408 1.00 54.97 86 GLU A O 1
ATOM 732 N N . ASP A 1 87 ? 0.106 9.936 12.243 1.00 58.62 87 ASP A N 1
ATOM 733 C CA . ASP A 1 87 ? -0.537 8.701 11.764 1.00 58.62 87 ASP A CA 1
ATOM 734 C C . ASP A 1 87 ? 0.406 7.695 11.076 1.00 58.62 87 ASP A C 1
ATOM 736 O O . ASP A 1 87 ? 0.006 6.861 10.258 1.00 58.62 87 ASP A O 1
ATOM 740 N N . GLU A 1 88 ? 1.684 7.686 11.479 1.00 59.00 88 GLU A N 1
ATOM 741 C CA . GLU A 1 88 ? 2.649 6.634 11.101 1.00 59.00 88 GLU A CA 1
ATOM 742 C C . GLU A 1 88 ? 2.156 5.217 11.471 1.00 59.00 88 GLU A C 1
ATOM 744 O O . GLU A 1 88 ? 2.605 4.213 10.912 1.00 59.00 88 GLU A O 1
ATOM 749 N N . ARG A 1 89 ? 1.185 5.122 12.387 1.00 58.81 89 ARG A N 1
ATOM 750 C CA . ARG A 1 89 ? 0.566 3.870 12.837 1.00 58.81 89 ARG A CA 1
ATOM 751 C C . ARG A 1 89 ? -0.326 3.212 11.781 1.00 58.81 89 ARG A C 1
ATOM 753 O O . ARG A 1 89 ? -0.397 1.982 11.777 1.00 58.81 89 ARG A O 1
ATOM 760 N N . LEU A 1 90 ? -0.965 3.969 10.880 1.00 60.25 90 LEU A N 1
ATOM 761 C CA . LEU A 1 90 ? -1.765 3.391 9.777 1.00 60.25 90 LEU A CA 1
ATOM 762 C C . LEU A 1 90 ? -0.866 2.618 8.821 1.00 60.25 90 LEU A C 1
ATOM 764 O O . LEU A 1 90 ? -1.194 1.524 8.371 1.00 60.25 90 LEU A O 1
ATOM 768 N N . PHE A 1 91 ? 0.320 3.170 8.591 1.00 61.78 91 PHE A N 1
ATOM 769 C CA . PHE A 1 91 ? 1.345 2.618 7.722 1.00 61.78 91 PHE A CA 1
ATOM 770 C C . PHE A 1 91 ? 2.084 1.418 8.318 1.00 61.78 91 PHE A C 1
ATOM 772 O O . PHE A 1 91 ? 2.725 0.674 7.572 1.00 61.78 91 PHE A O 1
ATOM 779 N N . LEU A 1 92 ? 1.983 1.207 9.634 1.00 58.81 92 LEU A N 1
ATOM 780 C CA . LEU A 1 92 ? 2.592 0.075 10.337 1.00 58.81 92 LEU A CA 1
ATOM 781 C C . LEU A 1 92 ? 1.922 -1.261 9.987 1.00 58.81 92 LEU A C 1
ATOM 783 O O . LEU A 1 92 ? 2.545 -2.311 10.098 1.00 58.81 92 LEU A O 1
ATOM 787 N N . LYS A 1 93 ? 0.649 -1.217 9.577 1.00 61.06 93 LYS A N 1
ATOM 788 C CA . LYS A 1 93 ? -0.133 -2.395 9.170 1.00 61.06 93 LYS A CA 1
ATOM 789 C C . LYS A 1 93 ? -0.140 -2.618 7.658 1.00 61.06 93 LYS A C 1
ATOM 791 O O . LYS A 1 93 ? -0.871 -3.488 7.183 1.00 61.06 93 LYS A O 1
ATOM 796 N N . ILE A 1 94 ? 0.618 -1.806 6.917 1.00 67.25 94 ILE A N 1
ATOM 797 C CA . ILE A 1 94 ? 0.764 -1.946 5.473 1.00 67.25 94 ILE A CA 1
ATOM 798 C C . ILE A 1 94 ? 2.029 -2.743 5.193 1.00 67.25 94 ILE A C 1
ATOM 800 O O . ILE A 1 94 ? 3.135 -2.215 5.339 1.00 67.25 94 ILE A O 1
ATOM 804 N N . ASP A 1 95 ? 1.840 -3.995 4.793 1.00 62.62 95 ASP A N 1
ATOM 805 C CA . ASP A 1 95 ? 2.920 -4.905 4.429 1.00 62.62 95 ASP A CA 1
ATOM 806 C C . ASP A 1 95 ? 3.172 -4.827 2.917 1.00 62.62 95 ASP A C 1
ATOM 808 O O . ASP A 1 95 ? 2.227 -4.863 2.120 1.00 62.62 95 ASP A O 1
ATOM 812 N N . PHE A 1 96 ? 4.435 -4.645 2.527 1.00 65.00 96 PHE A N 1
ATOM 813 C CA . PHE A 1 96 ? 4.852 -4.590 1.127 1.00 65.00 96 PHE A CA 1
ATOM 814 C C . PHE A 1 96 ? 5.512 -5.913 0.758 1.00 65.00 96 PHE A C 1
ATOM 816 O O . PHE A 1 96 ? 6.674 -6.147 1.095 1.00 65.00 96 PHE A O 1
ATOM 823 N N . ASP A 1 97 ? 4.785 -6.749 0.024 1.00 60.66 97 ASP A N 1
ATOM 824 C CA . ASP A 1 97 ? 5.313 -8.011 -0.479 1.00 60.66 97 ASP A CA 1
ATOM 825 C C . ASP A 1 97 ? 5.730 -7.840 -1.946 1.00 60.66 97 ASP A C 1
ATOM 827 O O . ASP A 1 97 ? 4.908 -7.604 -2.845 1.00 60.66 97 ASP A O 1
ATOM 831 N N . LYS A 1 98 ? 7.042 -7.933 -2.194 1.00 54.19 98 LYS A N 1
ATOM 832 C CA . LYS A 1 98 ? 7.585 -8.007 -3.552 1.00 54.19 98 LYS A CA 1
ATOM 833 C C . LYS A 1 98 ? 7.392 -9.437 -4.044 1.00 54.19 98 LYS A C 1
ATOM 835 O O . LYS A 1 98 ? 8.216 -10.310 -3.789 1.00 54.19 98 LYS A O 1
ATOM 840 N N . THR A 1 99 ? 6.301 -9.675 -4.760 1.00 43.31 99 THR A N 1
ATOM 841 C CA . THR A 1 99 ? 6.044 -10.993 -5.333 1.00 43.31 99 THR A CA 1
ATOM 842 C C . THR A 1 99 ? 6.980 -11.231 -6.526 1.00 43.31 99 THR A C 1
ATOM 844 O O . THR A 1 99 ? 6.825 -10.629 -7.583 1.00 43.31 99 THR A O 1
ATOM 847 N N . ASP A 1 100 ? 7.953 -12.130 -6.352 1.00 34.59 100 ASP A N 1
ATOM 848 C CA . ASP A 1 100 ? 8.973 -12.495 -7.356 1.00 34.59 100 ASP A CA 1
ATOM 849 C C . ASP A 1 100 ? 8.399 -13.288 -8.549 1.00 34.59 100 ASP A C 1
ATOM 851 O O . ASP A 1 100 ? 8.945 -13.289 -9.649 1.00 34.59 100 ASP A O 1
ATOM 855 N N . LYS A 1 101 ? 7.243 -13.936 -8.364 1.00 32.34 101 LYS A N 1
ATOM 856 C CA . LYS A 1 101 ? 6.585 -14.737 -9.402 1.00 32.34 101 LYS A CA 1
ATOM 857 C C . LYS A 1 101 ? 5.306 -14.085 -9.883 1.00 32.34 101 LYS A C 1
ATOM 859 O O . LYS A 1 101 ? 4.215 -14.380 -9.401 1.00 32.34 101 LYS A O 1
ATOM 864 N N . ILE A 1 102 ? 5.443 -13.252 -10.901 1.00 37.38 102 ILE A N 1
ATOM 865 C CA . ILE A 1 102 ? 4.317 -12.885 -11.749 1.00 37.38 102 ILE A CA 1
ATOM 866 C C . ILE A 1 102 ? 4.279 -13.945 -12.842 1.00 37.38 102 ILE A C 1
ATOM 868 O O . ILE A 1 102 ? 5.003 -13.865 -13.832 1.00 37.38 102 ILE A O 1
ATOM 872 N N . VAL A 1 103 ? 3.479 -14.991 -12.635 1.00 35.53 103 VAL A N 1
ATOM 873 C CA . VAL A 1 103 ? 3.165 -15.937 -13.709 1.00 35.53 103 VAL A CA 1
ATOM 874 C C . VAL A 1 103 ? 2.246 -15.198 -14.677 1.00 35.53 103 VAL A C 1
ATOM 876 O O . VAL A 1 103 ? 1.027 -15.201 -14.529 1.00 35.53 103 VAL A O 1
ATOM 879 N N . VAL A 1 104 ? 2.840 -14.513 -15.655 1.00 39.28 104 VAL A N 1
ATOM 880 C CA . VAL A 1 104 ? 2.141 -14.018 -16.847 1.00 39.28 104 VAL A CA 1
ATOM 881 C C . VAL A 1 104 ? 2.006 -15.181 -17.829 1.00 39.28 104 VAL A C 1
ATOM 883 O O . VAL A 1 104 ? 2.453 -15.121 -18.965 1.00 39.28 104 VAL A O 1
ATOM 886 N N . GLU A 1 105 ? 1.410 -16.279 -17.380 1.00 32.38 105 GLU A N 1
ATOM 887 C CA . GLU A 1 105 ? 0.884 -17.299 -18.278 1.00 32.38 105 GLU A CA 1
ATOM 888 C C . GLU A 1 105 ? -0.628 -17.286 -18.116 1.00 32.38 105 GLU A C 1
ATOM 890 O O . GLU A 1 105 ? -1.229 -18.134 -17.464 1.00 32.38 105 GLU A O 1
ATOM 895 N N . TYR A 1 106 ? -1.268 -16.302 -18.749 1.00 34.19 106 TYR A N 1
ATOM 896 C CA . TYR A 1 106 ? -2.597 -16.561 -19.290 1.00 34.19 106 TYR A CA 1
ATOM 897 C C . TYR A 1 106 ? -2.402 -17.471 -20.500 1.00 34.19 106 TYR A C 1
ATOM 899 O O . TYR A 1 106 ? -2.496 -17.028 -21.643 1.00 34.19 106 TYR A O 1
ATOM 907 N N . ASN A 1 107 ? -2.079 -18.742 -20.248 1.00 33.59 107 ASN A N 1
ATOM 908 C CA . ASN A 1 107 ? -2.251 -19.740 -21.278 1.00 33.59 107 ASN A CA 1
ATOM 909 C C . ASN A 1 107 ? -3.756 -20.040 -21.361 1.00 33.59 107 ASN A C 1
ATOM 911 O O . ASN A 1 107 ? -4.318 -20.768 -20.540 1.00 33.59 107 ASN A O 1
ATOM 915 N N . LEU A 1 108 ? -4.413 -19.415 -22.342 1.00 41.25 108 LEU A N 1
ATOM 916 C CA . LEU A 1 108 ? -5.806 -19.679 -22.716 1.00 41.25 108 LEU A CA 1
ATOM 917 C C . LEU A 1 108 ? -6.056 -21.168 -23.016 1.00 41.25 108 LEU A C 1
ATOM 919 O O . LEU A 1 108 ? -7.198 -21.605 -22.942 1.00 41.25 108 LEU A O 1
ATOM 923 N N . GLU A 1 109 ? -5.011 -21.953 -23.286 1.00 48.88 109 GLU A N 1
ATOM 924 C CA . GLU A 1 109 ? -5.100 -23.385 -23.575 1.00 48.88 109 GLU A CA 1
ATOM 925 C C . GLU A 1 109 ? -5.343 -24.247 -22.320 1.00 48.88 109 GLU A C 1
ATOM 927 O O . GLU A 1 109 ? -5.806 -25.378 -22.442 1.00 48.88 109 GLU A O 1
ATOM 932 N N . GLN A 1 110 ? -5.083 -23.742 -21.102 1.00 40.91 110 GLN A N 1
ATOM 933 C CA . GLN A 1 110 ? -5.232 -24.541 -19.870 1.00 40.91 110 GLN A CA 1
ATOM 934 C C . GLN A 1 110 ? -6.550 -24.304 -19.116 1.00 40.91 110 GLN A C 1
ATOM 936 O O . GLN A 1 110 ? -6.886 -25.047 -18.190 1.00 40.91 110 GLN A O 1
ATOM 941 N N . ILE A 1 111 ? -7.325 -23.297 -19.522 1.00 43.09 111 ILE A N 1
ATOM 942 C CA . ILE A 1 111 ? -8.714 -23.131 -19.097 1.00 43.09 111 ILE A CA 1
ATOM 943 C C . ILE A 1 111 ? -9.522 -23.897 -20.136 1.00 43.09 111 ILE A C 1
ATOM 945 O O . ILE A 1 111 ? -9.809 -23.343 -21.187 1.00 43.09 111 ILE A O 1
ATOM 949 N N . GLY A 1 112 ? -9.806 -25.178 -19.883 1.00 49.84 112 GLY A N 1
ATOM 950 C CA . GLY A 1 112 ? -10.510 -26.087 -20.796 1.00 49.84 112 GLY 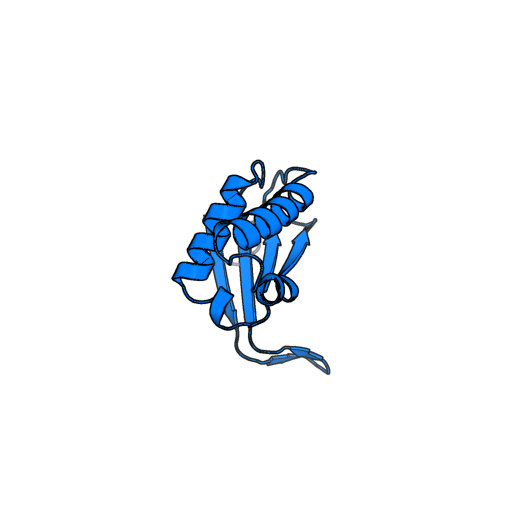A CA 1
ATOM 951 C C . GLY A 1 112 ? -11.856 -25.550 -21.299 1.00 49.84 112 GLY A C 1
ATOM 952 O O . GLY A 1 112 ? -12.919 -25.956 -20.834 1.00 49.84 112 GLY A O 1
ATOM 953 N N . MET A 1 113 ? -11.793 -24.640 -22.266 1.00 51.16 113 MET A N 1
ATOM 954 C CA . MET A 1 113 ? -12.879 -24.099 -23.067 1.00 51.16 113 MET A CA 1
ATOM 955 C C . MET A 1 113 ? -12.671 -24.493 -24.533 1.00 51.16 113 MET A C 1
ATOM 957 O O . MET A 1 113 ? -12.975 -23.725 -25.438 1.00 51.16 113 MET A O 1
ATOM 961 N N . GLU A 1 114 ? -12.231 -25.728 -24.787 1.00 48.44 114 GLU A N 1
ATOM 962 C CA . GLU A 1 114 ? -12.723 -26.444 -25.964 1.00 48.44 114 GLU A CA 1
ATOM 963 C C . GLU A 1 114 ? -14.165 -26.866 -25.667 1.00 48.44 114 GLU A C 1
ATOM 965 O O . GLU A 1 114 ? -14.463 -27.978 -25.233 1.00 48.44 114 GLU A O 1
ATOM 970 N N . GLN A 1 115 ? -15.082 -25.918 -25.838 1.00 50.06 115 GLN A N 1
ATOM 971 C CA . GLN A 1 115 ? -16.473 -26.243 -26.093 1.00 50.06 115 GLN A CA 1
ATOM 972 C C . GLN A 1 115 ? -16.710 -26.053 -27.589 1.00 50.06 115 GLN A C 1
ATOM 974 O O . GLN A 1 115 ? -17.065 -24.957 -28.018 1.00 50.06 115 GLN A O 1
ATOM 979 N N . ARG A 1 116 ? -16.597 -27.189 -28.291 1.00 41.66 116 ARG A N 1
ATOM 980 C CA . ARG A 1 116 ? -17.143 -27.530 -29.619 1.00 41.66 116 ARG A CA 1
ATOM 981 C C . ARG A 1 116 ? -16.315 -27.230 -30.859 1.00 41.66 116 ARG A C 1
ATOM 983 O O . ARG A 1 116 ? -15.936 -26.065 -31.077 1.00 41.66 116 ARG A O 1
#

pLDDT: mean 70.14, std 14.9, range [32.34, 85.31]

Foldseek 3Di:
DKDKDWDDFDDDPNDTRHTAIEMEDADQLPALVVLLVVVVVCVVVCRLVVLGAYEYEDQYPNHDPCSVVSNVVNLVVNCVVPVVVPRNSSVVRYHYDDPPDNPPPPPVVPPPPPPD

Radius of gyration: 16.67 Å; chains: 1; bounding box: 32×44×44 Å

Secondary structure (DSSP, 8-state):
-EEEEEE--EEETTEEEPSEEEEEE-S----HHHHHHHHHHHHHTTTTTTT--EEEEE--SS--TTHHHHHHHHHHHHHHHHSTTT-HHHHTTEEEEE-S-------TTSS-----